Protein AF-A0A7S3NWJ8-F1 (afdb_monomer_lite)

Radius of gyration: 19.34 Å; chains: 1; bounding box: 39×44×48 Å

Secondary structure (DSSP, 8-state):
--S-----GGG-SS---TTT-PPP--------EE-HHHHHHHHHHHHHHHHHHTT--HHHHHHHHHHHHT----EE-EES-SSSPBP-STT-TT-EE-HHHHGGGGGT-

Sequence (109 aa):
DGCGKLLDAMLLKNPRCKVCGTTPAPKEATNLYLDLKKLQGKLDEWVDESSEKGKWSKNSISTTKGWIKKGLEGRCITRDLKWGTPVPLEGYTDKVFYVWFDAPIGYLS

Structure (mmCIF, N/CA/C/O backbone):
data_AF-A0A7S3NWJ8-F1
#
_entry.id   AF-A0A7S3NWJ8-F1
#
loop_
_atom_site.group_PDB
_atom_site.id
_atom_site.type_symbol
_atom_site.label_atom_id
_atom_site.label_alt_id
_atom_site.label_comp_id
_atom_site.label_asym_id
_atom_site.label_entity_id
_atom_site.label_seq_id
_atom_site.pdbx_PDB_ins_code
_atom_site.Cartn_x
_atom_site.Cartn_y
_atom_site.Cartn_z
_atom_site.occupancy
_atom_site.B_iso_or_equiv
_atom_site.auth_seq_id
_atom_site.auth_comp_id
_atom_site.auth_asym_id
_atom_site.auth_atom_id
_atom_site.pdbx_PDB_model_num
ATOM 1 N N . ASP A 1 1 ? 9.624 24.859 -10.685 1.00 54.78 1 ASP A N 1
ATOM 2 C CA . ASP A 1 1 ? 8.163 24.712 -10.805 1.00 54.78 1 ASP A CA 1
ATOM 3 C C . ASP A 1 1 ? 7.599 25.798 -11.693 1.00 54.78 1 ASP A C 1
ATOM 5 O O . ASP A 1 1 ? 7.798 26.961 -11.385 1.00 54.78 1 ASP A O 1
ATOM 9 N N . GLY A 1 2 ? 6.986 25.436 -12.824 1.00 79.75 2 GLY A N 1
ATOM 10 C CA . GLY A 1 2 ? 6.519 26.419 -13.816 1.00 79.75 2 GLY A CA 1
ATOM 11 C C . GLY A 1 2 ? 5.045 26.814 -13.684 1.00 79.75 2 GLY A C 1
ATOM 12 O O . GLY A 1 2 ? 4.696 27.955 -13.949 1.00 79.75 2 GLY A O 1
ATOM 13 N N . CYS A 1 3 ? 4.171 25.882 -13.284 1.00 88.38 3 CYS A N 1
ATOM 14 C CA . CYS A 1 3 ? 2.721 26.128 -13.214 1.00 88.38 3 CYS A CA 1
ATOM 15 C C . CYS A 1 3 ? 1.998 25.412 -12.059 1.00 88.38 3 CYS A C 1
ATOM 17 O O . CYS A 1 3 ? 0.780 25.511 -11.961 1.00 88.38 3 CYS A O 1
ATOM 19 N N . GLY A 1 4 ? 2.712 24.652 -11.217 1.00 87.44 4 GLY A N 1
ATOM 20 C CA . GLY A 1 4 ? 2.125 23.922 -10.081 1.00 87.44 4 GLY A CA 1
ATOM 21 C C . GLY A 1 4 ? 1.142 22.800 -10.449 1.00 87.44 4 GLY A C 1
ATOM 22 O O . GLY A 1 4 ? 0.521 22.217 -9.565 1.00 87.44 4 GLY A O 1
ATOM 23 N N . LYS A 1 5 ? 0.979 22.482 -11.740 1.00 87.19 5 LYS A N 1
ATOM 24 C CA . LYS A 1 5 ? 0.068 21.430 -12.198 1.00 87.19 5 LYS A CA 1
ATOM 25 C C . LYS A 1 5 ? 0.613 20.047 -11.833 1.00 87.19 5 LYS A C 1
ATOM 27 O O . LYS A 1 5 ? 1.764 19.736 -12.128 1.00 87.19 5 LYS A O 1
ATOM 32 N N . LEU A 1 6 ? -0.251 19.197 -11.280 1.00 86.75 6 LEU A N 1
ATOM 33 C CA . LEU A 1 6 ? 0.016 17.766 -11.150 1.00 86.75 6 LEU A CA 1
ATOM 34 C C . LEU A 1 6 ? 0.049 17.139 -12.550 1.00 86.75 6 LEU A C 1
ATOM 36 O O . LEU A 1 6 ? -0.936 17.196 -13.289 1.00 86.75 6 LEU A O 1
ATOM 40 N N . LEU A 1 7 ? 1.199 16.586 -12.927 1.00 87.38 7 LEU A N 1
ATOM 41 C CA . LEU A 1 7 ? 1.416 15.958 -14.225 1.00 87.38 7 LEU A CA 1
ATOM 42 C C . LEU A 1 7 ? 1.629 14.461 -14.046 1.00 87.38 7 LEU A C 1
ATOM 44 O O . LEU A 1 7 ? 2.397 14.032 -13.188 1.00 87.38 7 LEU A O 1
ATOM 48 N N . ASP A 1 8 ? 0.979 13.685 -14.905 1.00 87.69 8 ASP A N 1
ATOM 49 C CA . ASP A 1 8 ? 1.335 12.289 -15.115 1.00 87.69 8 ASP A CA 1
ATOM 50 C C . ASP A 1 8 ? 2.641 12.229 -15.925 1.00 87.69 8 ASP A C 1
ATOM 52 O O . ASP A 1 8 ? 2.807 12.956 -16.911 1.00 87.69 8 ASP A O 1
ATOM 56 N N . ALA A 1 9 ? 3.570 11.365 -15.514 1.00 89.56 9 ALA A N 1
ATOM 57 C CA . ALA A 1 9 ? 4.843 11.165 -16.198 1.00 89.56 9 ALA A CA 1
ATOM 58 C C . ALA A 1 9 ? 4.660 10.751 -17.670 1.00 89.56 9 ALA A C 1
ATOM 60 O O . ALA A 1 9 ? 5.477 11.120 -18.514 1.00 89.56 9 ALA A O 1
ATOM 61 N N . MET A 1 10 ? 3.570 10.051 -17.993 1.00 90.69 10 MET A N 1
ATOM 62 C CA . MET A 1 10 ? 3.240 9.620 -19.355 1.00 90.69 10 MET A CA 1
ATOM 63 C C . MET A 1 10 ? 2.837 10.785 -20.271 1.00 90.69 10 MET A C 1
ATOM 65 O O . MET A 1 10 ? 2.884 10.651 -21.490 1.00 90.69 10 MET A O 1
ATOM 69 N N . LEU A 1 11 ? 2.464 11.940 -19.706 1.00 89.50 11 LEU A N 1
ATOM 70 C CA . LEU A 1 11 ? 2.083 13.143 -20.458 1.00 89.50 11 LEU A CA 1
ATOM 71 C C . LEU A 1 11 ? 3.262 14.094 -20.709 1.00 89.50 11 LEU A C 1
ATOM 73 O O . LEU A 1 11 ? 3.088 15.159 -21.310 1.00 89.50 11 LEU A O 1
ATOM 77 N N . LEU A 1 12 ? 4.462 13.746 -20.236 1.00 91.38 12 LEU A N 1
ATOM 78 C CA . LEU A 1 12 ? 5.652 14.562 -20.441 1.00 91.38 12 LEU A CA 1
ATOM 79 C C . LEU A 1 12 ? 6.049 14.577 -21.919 1.00 91.38 12 LEU A C 1
ATOM 81 O O . LEU A 1 12 ? 6.244 13.540 -22.549 1.00 91.38 12 LEU A O 1
ATOM 85 N N . LYS A 1 13 ? 6.242 15.780 -22.463 1.00 91.31 13 LYS A N 1
ATOM 86 C CA . LYS A 1 13 ? 6.860 15.961 -23.780 1.00 91.31 13 LYS A CA 1
ATOM 87 C C . LYS A 1 13 ? 8.375 15.816 -23.640 1.00 91.31 13 LYS A C 1
ATOM 89 O O . LYS A 1 13 ? 8.958 16.442 -22.759 1.00 91.31 13 LYS A O 1
ATOM 94 N N . ASN A 1 14 ? 8.999 15.036 -24.524 1.00 92.06 14 ASN A N 1
ATOM 95 C CA . ASN A 1 14 ? 10.441 14.749 -24.523 1.00 92.06 14 ASN A CA 1
ATOM 96 C C . ASN A 1 14 ? 10.958 14.252 -23.157 1.00 92.06 14 ASN A C 1
ATOM 98 O O . ASN A 1 14 ? 11.835 14.888 -22.563 1.00 92.06 14 ASN A O 1
ATOM 102 N N . PRO A 1 15 ? 10.412 13.141 -22.622 1.00 94.75 15 PRO A N 1
ATOM 103 C CA . PRO A 1 15 ? 10.827 12.646 -21.321 1.00 94.75 15 PRO A CA 1
ATOM 104 C C . PRO A 1 15 ? 12.304 12.242 -21.355 1.00 94.75 15 PRO A C 1
ATOM 106 O O . PRO A 1 15 ? 12.813 11.720 -22.350 1.00 94.75 15 PRO A O 1
ATOM 109 N N . ARG A 1 16 ? 12.999 12.472 -20.241 1.00 95.44 16 ARG A N 1
ATOM 110 C CA . ARG A 1 16 ? 14.410 12.126 -20.081 1.00 95.44 16 ARG A CA 1
ATOM 111 C C . ARG A 1 16 ? 14.631 11.440 -18.744 1.00 95.44 16 ARG A C 1
ATOM 113 O O . ARG A 1 16 ? 14.232 11.955 -17.701 1.00 95.44 16 ARG A O 1
ATOM 120 N N . CYS A 1 17 ? 15.307 10.297 -18.767 1.00 95.19 17 CYS A N 1
ATOM 121 C CA . CYS A 1 17 ? 15.762 9.628 -17.560 1.00 95.19 17 CYS A CA 1
ATOM 122 C C . CYS A 1 17 ? 16.811 10.499 -16.860 1.00 9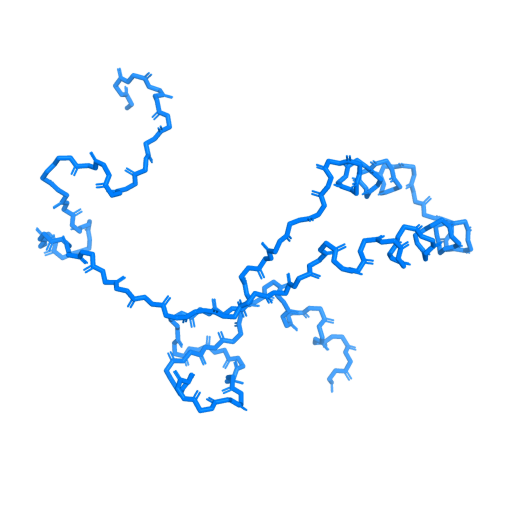5.19 17 CYS A C 1
ATOM 124 O O . CYS A 1 17 ? 17.859 10.800 -17.430 1.00 95.19 17 CYS A O 1
ATOM 126 N N . LYS A 1 18 ? 16.556 10.880 -15.605 1.00 95.62 18 LYS A N 1
ATOM 127 C CA . LYS A 1 18 ? 17.493 11.698 -14.819 1.00 95.62 18 LYS A CA 1
ATOM 128 C C . LYS A 1 18 ? 18.812 10.971 -14.514 1.00 95.62 18 LYS A C 1
ATOM 130 O O . LYS A 1 18 ? 19.816 11.633 -14.289 1.00 95.62 18 LYS A O 1
ATOM 135 N N . VAL A 1 19 ? 18.812 9.636 -14.515 1.00 96.44 19 VAL A N 1
ATOM 136 C CA . VAL A 1 19 ? 19.986 8.815 -14.174 1.00 96.44 19 VAL A CA 1
ATOM 137 C C . VAL A 1 19 ? 20.935 8.661 -15.363 1.00 96.44 19 VAL A C 1
ATOM 139 O O . VAL A 1 19 ? 22.123 8.922 -15.226 1.00 96.44 19 VAL A O 1
ATOM 142 N N . CYS A 1 20 ? 20.427 8.254 -16.530 1.00 95.56 20 CYS A N 1
ATOM 143 C CA . CYS A 1 20 ? 21.263 7.932 -17.696 1.00 95.56 20 CYS A CA 1
ATOM 144 C C . CYS A 1 20 ? 21.045 8.846 -18.912 1.00 95.56 20 CYS A C 1
ATOM 146 O O . CYS A 1 20 ? 21.674 8.649 -19.945 1.00 95.56 20 CYS A O 1
ATOM 148 N N . GLY A 1 21 ? 20.150 9.834 -18.832 1.00 94.38 21 GLY A N 1
ATOM 149 C CA . GLY A 1 21 ? 19.931 10.826 -19.891 1.00 94.38 21 GLY A CA 1
ATOM 150 C C . GLY A 1 21 ? 19.194 10.323 -21.139 1.00 94.38 21 GLY A C 1
ATOM 151 O O . GLY A 1 21 ? 18.898 11.130 -22.022 1.00 94.38 21 GLY A O 1
ATOM 152 N N . THR A 1 22 ? 18.872 9.030 -21.217 1.00 96.50 22 THR A N 1
ATOM 153 C CA . THR A 1 22 ? 18.127 8.425 -22.332 1.00 96.50 22 THR A CA 1
ATOM 154 C C . THR A 1 22 ? 16.632 8.750 -22.267 1.00 96.50 22 THR A C 1
ATOM 156 O O . THR A 1 22 ? 16.107 9.134 -21.216 1.00 96.50 22 THR A O 1
ATOM 159 N N . THR A 1 23 ? 15.934 8.607 -23.394 1.00 95.88 23 THR A N 1
ATOM 160 C CA . THR A 1 23 ? 14.474 8.750 -23.461 1.00 95.88 23 THR A CA 1
ATOM 161 C C . THR A 1 23 ? 13.812 7.464 -22.955 1.00 95.88 23 THR A C 1
ATOM 163 O O . THR A 1 23 ? 14.027 6.408 -23.552 1.00 95.88 23 THR A O 1
ATOM 166 N N . PRO A 1 24 ? 13.030 7.507 -21.859 1.00 95.19 24 PRO A N 1
ATOM 167 C CA . PRO A 1 24 ? 12.306 6.337 -21.387 1.00 95.19 24 PRO A CA 1
ATOM 168 C C . PRO A 1 24 ? 11.169 5.985 -22.353 1.00 95.19 24 PRO A C 1
ATOM 170 O O . PRO A 1 24 ? 10.584 6.864 -22.986 1.00 95.19 24 PRO A O 1
ATOM 173 N N . ALA A 1 25 ? 10.839 4.696 -22.423 1.00 91.31 25 ALA A N 1
ATOM 174 C CA . ALA A 1 25 ? 9.714 4.181 -23.194 1.00 91.31 25 ALA A CA 1
ATOM 175 C C . ALA A 1 25 ? 8.685 3.525 -22.257 1.00 91.31 25 ALA A C 1
ATOM 177 O O . ALA A 1 25 ? 9.089 2.867 -21.290 1.00 91.31 25 ALA A O 1
ATOM 178 N N . PRO A 1 26 ? 7.378 3.685 -22.526 1.00 91.38 26 PRO A N 1
ATOM 179 C CA . PRO A 1 26 ? 6.334 3.024 -21.757 1.00 91.38 26 PRO A CA 1
ATOM 180 C C . PRO A 1 26 ? 6.448 1.503 -21.907 1.00 91.38 26 PRO A C 1
ATOM 182 O O . PRO A 1 26 ? 6.722 0.992 -22.993 1.00 91.38 26 PRO A O 1
ATOM 185 N N . LYS A 1 27 ? 6.244 0.782 -20.805 1.00 90.50 27 LYS A N 1
ATOM 186 C CA . LYS A 1 27 ? 6.204 -0.682 -20.775 1.00 90.50 27 LYS A CA 1
ATOM 187 C C . LYS A 1 27 ? 4.996 -1.134 -19.979 1.00 90.50 27 LYS A C 1
ATOM 189 O O . LYS A 1 27 ? 4.712 -0.578 -18.920 1.00 90.50 27 LYS A O 1
ATOM 194 N N . GLU A 1 28 ? 4.316 -2.151 -20.485 1.00 91.25 28 GLU A N 1
ATOM 195 C CA . GLU A 1 28 ? 3.263 -2.819 -19.735 1.00 91.25 28 GLU A CA 1
ATOM 196 C C . GLU A 1 28 ? 3.879 -3.680 -18.631 1.00 91.25 28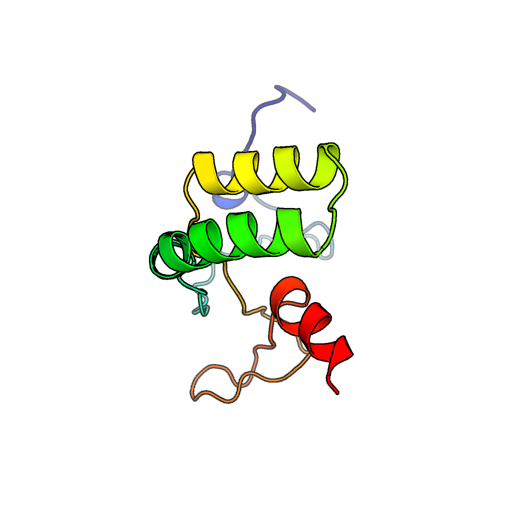 GLU A C 1
ATOM 198 O O . GLU A 1 28 ? 4.926 -4.305 -18.813 1.00 91.25 28 GLU A O 1
ATOM 203 N N . ALA A 1 29 ? 3.237 -3.686 -17.466 1.00 91.06 29 ALA A N 1
ATOM 204 C CA . ALA A 1 29 ? 3.675 -4.456 -16.314 1.00 91.06 29 ALA A CA 1
ATOM 205 C C . ALA A 1 29 ? 2.459 -5.018 -15.578 1.00 91.06 29 ALA A C 1
ATOM 207 O O . ALA A 1 29 ? 1.627 -4.273 -15.056 1.00 91.06 29 ALA A O 1
ATOM 208 N N . THR A 1 30 ? 2.384 -6.342 -15.490 1.00 94.19 30 THR A N 1
ATOM 209 C CA . THR A 1 30 ? 1.337 -7.031 -14.733 1.00 94.19 30 THR A CA 1
ATOM 210 C C . THR A 1 30 ? 1.616 -6.914 -13.237 1.00 94.19 30 THR A C 1
ATOM 212 O O . THR A 1 30 ? 2.740 -7.127 -12.787 1.00 94.19 30 THR A O 1
ATOM 215 N N . ASN A 1 31 ? 0.609 -6.565 -12.440 1.00 96.81 31 ASN A N 1
ATOM 216 C CA . ASN A 1 31 ? 0.748 -6.383 -10.997 1.00 96.81 31 ASN A CA 1
ATOM 217 C C . ASN A 1 31 ? -0.439 -6.997 -10.253 1.00 96.81 31 ASN A C 1
ATOM 219 O O . ASN A 1 31 ? -1.547 -7.027 -10.782 1.00 96.81 31 ASN A O 1
ATOM 223 N N . LEU A 1 32 ? -0.211 -7.482 -9.030 1.00 97.81 32 LEU A N 1
ATOM 224 C CA . LEU A 1 32 ? -1.296 -7.948 -8.163 1.00 97.81 32 LEU A CA 1
ATOM 225 C C . LEU A 1 32 ? -1.856 -6.784 -7.354 1.00 97.81 32 LEU A C 1
ATOM 227 O O . LEU A 1 32 ? -1.115 -5.911 -6.896 1.00 97.81 32 LEU A O 1
ATOM 231 N N . TYR A 1 33 ? -3.165 -6.821 -7.127 1.00 97.81 33 TYR A N 1
ATOM 232 C CA . TYR A 1 33 ? -3.875 -5.847 -6.312 1.00 97.81 33 TYR A CA 1
ATOM 233 C C . TYR A 1 33 ? -4.640 -6.557 -5.201 1.00 97.81 33 TYR A C 1
ATOM 235 O O . TYR A 1 33 ? -5.347 -7.533 -5.447 1.00 97.81 33 TYR A O 1
ATOM 243 N N . LEU A 1 34 ? -4.529 -6.033 -3.982 1.00 97.88 34 LEU A N 1
ATOM 244 C CA . LEU A 1 34 ? -5.391 -6.418 -2.875 1.00 97.88 34 LEU A CA 1
ATOM 245 C C . LEU A 1 34 ? -6.707 -5.647 -2.991 1.00 97.88 34 LEU A C 1
ATOM 247 O O . LEU A 1 34 ? -6.719 -4.416 -2.903 1.00 97.88 34 LEU A O 1
ATOM 251 N N . ASP A 1 35 ? -7.805 -6.371 -3.197 1.00 97.19 35 ASP A N 1
ATOM 252 C CA . ASP A 1 35 ? -9.151 -5.810 -3.332 1.00 97.19 35 ASP A CA 1
ATOM 253 C C . ASP A 1 35 ? -9.726 -5.421 -1.960 1.00 97.19 35 ASP A C 1
ATOM 255 O O . ASP A 1 35 ? -10.528 -6.135 -1.354 1.00 97.19 35 ASP A O 1
ATOM 259 N N . LEU A 1 36 ? -9.289 -4.266 -1.450 1.00 97.25 36 LEU A N 1
ATOM 260 C CA . LEU A 1 36 ? -9.736 -3.745 -0.157 1.00 97.25 36 LEU A CA 1
ATOM 261 C C . LEU A 1 36 ? -11.228 -3.403 -0.139 1.00 97.25 36 LEU A C 1
ATOM 263 O O . LEU A 1 36 ? -11.840 -3.419 0.928 1.00 97.25 36 LEU A O 1
ATOM 267 N N . LYS A 1 37 ? -11.837 -3.143 -1.301 1.00 96.12 37 LYS A N 1
ATOM 268 C CA . LYS A 1 37 ? -13.266 -2.838 -1.396 1.00 96.12 37 LYS A CA 1
ATOM 269 C C . LYS A 1 37 ? -14.107 -4.011 -0.894 1.00 96.12 37 LYS A C 1
ATOM 271 O O . LYS A 1 37 ? -15.061 -3.805 -0.149 1.00 96.12 37 LYS A O 1
ATOM 276 N N . LYS A 1 38 ? -13.721 -5.245 -1.240 1.00 97.25 38 LYS A N 1
ATOM 277 C CA . LYS A 1 38 ? -14.382 -6.469 -0.749 1.00 97.25 38 LYS A CA 1
ATOM 278 C C . LYS A 1 38 ? -14.196 -6.702 0.750 1.00 97.25 38 LYS A C 1
ATOM 280 O O . LYS A 1 38 ? -15.014 -7.385 1.360 1.00 97.25 38 LYS A O 1
ATOM 285 N N . LEU A 1 39 ? -13.134 -6.156 1.338 1.00 96.75 39 LEU A N 1
ATOM 286 C CA . LEU A 1 39 ? -12.828 -6.304 2.763 1.00 96.75 39 LEU A CA 1
ATOM 287 C C . LEU A 1 39 ? -13.440 -5.197 3.626 1.00 96.75 39 LEU A C 1
ATOM 289 O O . LEU A 1 39 ? -13.552 -5.378 4.834 1.00 96.75 39 LEU A O 1
ATOM 293 N N . GLN A 1 40 ? -13.853 -4.078 3.025 1.00 96.88 40 GLN A N 1
ATOM 294 C CA . GLN A 1 40 ? -14.235 -2.869 3.751 1.00 96.88 40 GLN A CA 1
ATOM 295 C C . GLN A 1 40 ? -15.329 -3.100 4.799 1.00 96.88 40 GLN A C 1
ATOM 297 O O . GLN A 1 40 ? -15.180 -2.610 5.909 1.00 96.88 40 GLN A O 1
ATOM 302 N N . GLY A 1 41 ? -16.393 -3.848 4.479 1.00 96.12 41 GLY A N 1
ATOM 303 C CA . GLY A 1 41 ? -17.487 -4.093 5.432 1.00 96.12 41 GLY A CA 1
ATOM 304 C C . GLY A 1 41 ? -17.006 -4.812 6.694 1.00 96.12 41 GLY A C 1
ATOM 305 O O . GLY A 1 41 ? -17.195 -4.322 7.800 1.00 96.12 41 GLY A O 1
ATOM 306 N N . LYS A 1 42 ? -16.270 -5.916 6.513 1.00 97.56 42 LYS A N 1
ATOM 307 C CA . LYS A 1 42 ? -15.678 -6.677 7.625 1.00 97.56 42 LYS A CA 1
ATOM 308 C C . LYS A 1 42 ? -14.655 -5.858 8.411 1.00 97.56 42 LYS A C 1
ATOM 310 O O . LYS A 1 42 ? -14.554 -5.999 9.624 1.00 97.56 42 LYS A O 1
ATOM 315 N N . LEU A 1 43 ? -13.874 -5.027 7.720 1.00 97.50 43 LEU A N 1
ATOM 316 C CA . LEU A 1 43 ? -12.903 -4.151 8.367 1.00 97.50 43 LEU A CA 1
ATOM 317 C C . LEU A 1 43 ? -13.601 -3.100 9.234 1.00 97.50 43 LEU A C 1
ATOM 319 O O . LEU A 1 43 ? -13.120 -2.822 10.324 1.00 97.50 43 LEU A O 1
ATOM 323 N N . ASP A 1 44 ? -14.706 -2.524 8.764 1.00 96.81 44 ASP A N 1
ATOM 324 C CA . ASP A 1 44 ? -15.430 -1.485 9.495 1.00 96.81 44 ASP A CA 1
ATOM 325 C C . ASP A 1 44 ? -16.007 -2.022 10.811 1.00 96.81 44 ASP A C 1
ATOM 327 O O . ASP A 1 44 ? -15.756 -1.438 11.866 1.00 96.81 44 ASP A O 1
ATOM 331 N N . GLU A 1 45 ? -16.655 -3.191 10.751 1.00 97.69 45 GLU A N 1
ATOM 332 C CA . GLU A 1 45 ? -17.158 -3.922 11.923 1.00 97.69 45 GLU A CA 1
ATOM 333 C C . GLU A 1 45 ? -16.030 -4.241 12.915 1.00 97.69 45 GLU A C 1
ATOM 335 O O . GLU A 1 45 ? -16.135 -3.964 14.111 1.00 97.69 45 GLU A O 1
ATOM 340 N N . TRP A 1 46 ? -14.908 -4.771 12.416 1.00 98.12 46 TRP A N 1
ATOM 341 C CA . TRP A 1 46 ? -13.759 -5.107 13.255 1.00 98.12 46 TRP A CA 1
ATOM 342 C C . TRP A 1 46 ? -13.115 -3.873 13.901 1.00 98.12 46 TRP A C 1
ATOM 344 O O . TRP A 1 46 ? -12.680 -3.947 15.052 1.00 98.12 46 TRP A O 1
ATOM 354 N N . VAL A 1 47 ? -13.037 -2.743 13.188 1.00 97.75 47 VAL A N 1
ATOM 355 C CA . VAL A 1 47 ? -12.485 -1.490 13.724 1.00 97.75 47 VAL A CA 1
ATOM 356 C C . VAL A 1 47 ? -13.358 -0.957 14.857 1.00 97.75 47 VAL A C 1
ATOM 358 O O . VAL A 1 47 ? -12.802 -0.506 15.860 1.00 97.75 47 VAL A O 1
ATOM 361 N N . ASP A 1 48 ? -14.687 -1.018 14.739 1.00 96.62 48 ASP A N 1
ATOM 362 C CA . ASP A 1 48 ? -15.587 -0.580 15.814 1.00 96.62 48 ASP A CA 1
ATOM 363 C C . ASP A 1 48 ? -15.352 -1.386 17.090 1.00 96.62 48 ASP A C 1
ATOM 365 O O . ASP A 1 48 ? -15.017 -0.817 18.129 1.00 96.62 48 ASP A O 1
ATOM 369 N N . GLU A 1 49 ? -15.381 -2.714 16.990 1.00 98.06 49 GLU A N 1
ATOM 370 C CA . GLU A 1 49 ? -15.161 -3.595 18.138 1.00 98.06 49 GLU A CA 1
ATOM 371 C C . GLU A 1 49 ? -13.747 -3.444 18.732 1.00 98.06 49 GLU A C 1
ATOM 373 O O . GLU A 1 49 ? -13.561 -3.347 19.951 1.00 98.06 49 GLU A O 1
ATOM 378 N N . SER A 1 50 ? -12.724 -3.417 17.876 1.00 97.88 50 SER A N 1
ATOM 379 C CA . SER A 1 50 ? -11.322 -3.410 18.307 1.00 97.88 50 SER A CA 1
ATOM 380 C C . SER A 1 50 ? -10.895 -2.073 18.892 1.00 97.88 50 SER A C 1
ATOM 382 O O . SER A 1 50 ? -10.067 -2.043 19.805 1.00 97.88 50 SER A O 1
ATOM 384 N N . SER A 1 51 ? -11.444 -0.966 18.388 1.00 97.56 51 SER A N 1
ATOM 385 C CA . SER A 1 51 ? -11.099 0.366 18.882 1.00 97.56 51 SER A CA 1
ATOM 386 C C . SER A 1 51 ? -11.596 0.600 20.309 1.00 97.56 51 SER A C 1
ATOM 388 O O . SER A 1 51 ? -10.863 1.174 21.120 1.00 97.56 51 SER A O 1
ATOM 390 N N . GLU A 1 52 ? -12.785 0.088 20.644 1.00 97.00 52 GLU A N 1
ATOM 391 C CA . GLU A 1 52 ? -13.339 0.128 21.998 1.00 97.00 52 GLU A CA 1
ATOM 392 C C . GLU A 1 52 ? -12.575 -0.807 22.940 1.00 97.00 52 GLU A C 1
ATOM 394 O O . GLU A 1 52 ? -12.053 -0.365 23.968 1.00 97.00 52 GLU A O 1
ATOM 399 N N . LYS A 1 53 ? -12.435 -2.090 22.568 1.00 97.81 53 LYS A N 1
ATOM 400 C CA . LYS A 1 53 ? -11.732 -3.093 23.388 1.00 97.81 53 LYS A CA 1
ATOM 401 C C . LYS A 1 53 ? -10.270 -2.726 23.624 1.00 97.81 53 LYS A C 1
ATOM 403 O O . LYS A 1 53 ? -9.763 -2.860 24.736 1.00 97.81 53 LYS A O 1
ATOM 408 N N . GLY A 1 54 ? -9.600 -2.246 22.579 1.00 97.38 54 GLY A N 1
ATOM 409 C CA . GLY A 1 54 ? -8.198 -1.844 22.602 1.00 97.38 54 GLY A CA 1
ATOM 410 C C . GLY A 1 54 ? -7.955 -0.436 23.142 1.00 97.38 54 GLY A C 1
ATOM 411 O O . GLY A 1 54 ? -6.798 -0.027 23.202 1.00 97.38 54 GLY A O 1
ATOM 412 N N . LYS A 1 55 ? -9.007 0.315 23.507 1.00 97.81 55 LYS A N 1
ATOM 413 C CA . LYS A 1 55 ? -8.930 1.703 24.001 1.00 97.81 55 LYS A CA 1
ATOM 414 C C . LYS A 1 55 ? -8.048 2.589 23.118 1.00 97.81 55 LYS A C 1
ATOM 416 O O . LYS A 1 55 ? -7.141 3.271 23.601 1.00 97.81 55 LYS A O 1
ATOM 421 N N . TRP A 1 56 ? -8.289 2.551 21.809 1.00 98.31 56 TRP 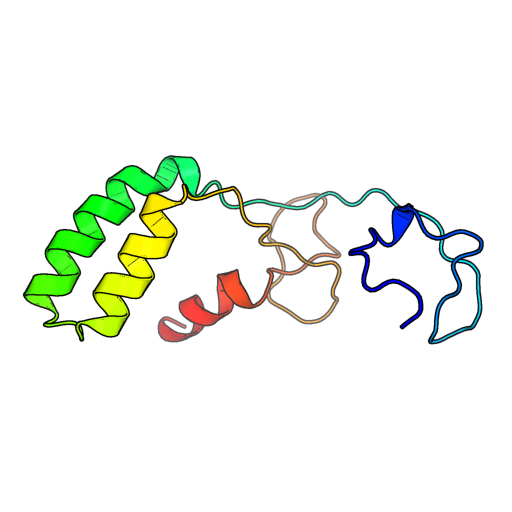A N 1
ATOM 422 C CA . TRP A 1 56 ? -7.491 3.313 20.853 1.00 98.31 56 TRP A CA 1
ATOM 423 C C . TRP A 1 56 ? -7.586 4.816 21.133 1.00 98.31 56 TRP A C 1
ATOM 425 O O . TRP A 1 56 ? -8.598 5.337 21.606 1.00 98.31 56 TRP A O 1
ATOM 435 N N . SER A 1 57 ? -6.527 5.548 20.800 1.00 98.31 57 SER A N 1
ATOM 436 C CA . SER A 1 57 ? -6.531 7.002 20.906 1.00 98.31 57 SER A CA 1
ATOM 437 C C . SER A 1 57 ? -7.511 7.632 19.906 1.00 98.31 57 SER A C 1
ATOM 439 O O . SER A 1 57 ? -7.700 7.151 18.785 1.00 98.31 57 SER A O 1
ATOM 441 N N . LYS A 1 58 ? -8.110 8.769 20.286 1.00 97.50 58 LYS A N 1
ATOM 442 C CA . LYS A 1 58 ? -9.130 9.461 19.471 1.00 97.50 58 LYS A CA 1
ATOM 443 C C . LYS A 1 58 ? -8.650 9.792 18.050 1.00 97.50 58 LYS A C 1
ATOM 445 O O . LYS A 1 58 ? -9.426 9.710 17.101 1.00 97.50 58 LYS A O 1
ATOM 450 N N . ASN A 1 59 ? -7.376 10.153 17.891 1.00 98.12 59 ASN A N 1
ATOM 451 C CA . ASN A 1 59 ? -6.775 10.462 16.591 1.00 98.12 59 ASN A CA 1
ATOM 452 C C . ASN A 1 59 ? -6.659 9.227 15.681 1.00 98.12 59 ASN A C 1
ATOM 454 O O . ASN A 1 59 ? -6.916 9.345 14.483 1.00 98.12 59 ASN A O 1
ATOM 458 N N . SER A 1 60 ? -6.329 8.056 16.232 1.00 97.69 60 SER A N 1
ATOM 459 C CA . SER A 1 60 ? -6.230 6.799 15.479 1.00 97.69 60 SER A CA 1
ATOM 460 C C . SER A 1 60 ? -7.600 6.350 14.984 1.00 97.69 60 SER A C 1
ATOM 462 O O . SER A 1 60 ? -7.742 6.004 13.812 1.00 97.69 60 SER A O 1
ATOM 464 N N . ILE A 1 61 ? -8.626 6.449 15.837 1.00 97.94 61 ILE A N 1
ATOM 465 C CA . ILE A 1 61 ? -10.017 6.150 15.466 1.00 97.94 61 ILE A CA 1
ATOM 466 C C . ILE A 1 61 ? -10.479 7.091 14.348 1.00 97.94 61 ILE A C 1
ATOM 468 O O . ILE A 1 61 ? -10.912 6.635 13.290 1.00 97.94 61 ILE A O 1
ATOM 472 N N . SER A 1 62 ? -10.318 8.404 14.550 1.00 97.81 62 SER A N 1
ATOM 473 C CA . SER A 1 62 ? -10.728 9.426 13.578 1.00 97.81 62 SER A CA 1
ATOM 474 C C . SER A 1 62 ? -10.039 9.245 12.222 1.00 97.81 62 SER A C 1
ATOM 476 O O . SER A 1 62 ? -10.697 9.246 11.181 1.00 97.81 62 SER A O 1
ATOM 478 N N . THR A 1 63 ? -8.724 9.005 12.223 1.00 98.25 63 THR A N 1
ATOM 479 C CA . THR A 1 63 ? -7.956 8.760 10.995 1.00 98.25 63 THR A CA 1
ATOM 480 C C . THR A 1 63 ? -8.449 7.507 10.277 1.00 98.25 63 THR A C 1
ATOM 482 O O . THR A 1 63 ? -8.738 7.563 9.083 1.00 98.25 63 THR A O 1
ATOM 485 N N . THR A 1 64 ? -8.594 6.394 10.998 1.00 97.81 64 THR A N 1
ATOM 486 C CA . THR A 1 64 ? -9.000 5.102 10.422 1.00 97.81 64 THR A CA 1
ATOM 487 C C . THR A 1 64 ? -10.391 5.185 9.798 1.00 97.81 64 THR A C 1
ATOM 489 O O . THR A 1 64 ? -10.561 4.878 8.617 1.00 97.81 64 THR A O 1
ATOM 492 N N . LYS A 1 65 ? -11.377 5.699 10.543 1.00 96.94 65 LYS A N 1
ATOM 493 C CA . LYS A 1 65 ? -12.741 5.904 10.033 1.00 96.94 65 LYS A CA 1
ATOM 494 C C . LYS A 1 65 ? -12.776 6.907 8.880 1.00 96.94 65 LYS A C 1
ATOM 496 O O . LYS A 1 65 ? -13.533 6.724 7.931 1.00 96.94 65 LYS A O 1
ATOM 501 N N . GLY A 1 66 ? -11.918 7.929 8.909 1.00 97.62 66 GLY A N 1
ATOM 502 C CA . GLY A 1 66 ? -11.749 8.874 7.808 1.00 97.62 66 GLY A CA 1
ATOM 503 C C . GLY A 1 66 ? -11.293 8.214 6.502 1.00 97.62 66 GLY A C 1
ATOM 504 O O . GLY A 1 66 ? -11.792 8.576 5.438 1.00 97.62 66 GLY A O 1
ATOM 505 N N . TRP A 1 67 ? -10.389 7.232 6.564 1.00 97.56 67 TRP A N 1
ATOM 506 C CA . TRP A 1 67 ? -9.977 6.447 5.394 1.00 97.56 67 TRP A CA 1
ATOM 507 C C . TRP A 1 67 ? -11.086 5.521 4.895 1.00 97.56 67 TRP A C 1
ATOM 509 O O . TRP A 1 67 ? -11.368 5.518 3.699 1.00 97.56 67 TRP A O 1
ATOM 519 N N . ILE A 1 68 ? -11.753 4.792 5.795 1.00 96.75 68 ILE A N 1
ATOM 520 C CA . ILE A 1 68 ? -12.849 3.875 5.435 1.00 96.75 68 ILE A CA 1
ATOM 521 C C . ILE A 1 68 ? -14.004 4.640 4.774 1.00 96.75 68 ILE A C 1
ATOM 523 O O . ILE A 1 68 ? -14.500 4.230 3.725 1.00 96.75 68 ILE A O 1
ATOM 527 N N . LYS A 1 69 ? -14.380 5.803 5.322 1.00 96.12 69 LYS A N 1
ATOM 528 C CA . LYS A 1 69 ? -15.468 6.646 4.799 1.00 96.12 69 LYS A CA 1
ATOM 529 C C . LYS A 1 69 ? -15.225 7.138 3.370 1.00 96.12 69 LYS A C 1
ATOM 531 O O . LYS A 1 69 ? -16.185 7.345 2.634 1.00 96.12 69 LYS A O 1
ATOM 536 N N . LYS A 1 70 ? -13.965 7.336 2.964 1.00 96.38 70 LYS A N 1
ATOM 537 C CA . LYS A 1 70 ? -13.622 7.725 1.583 1.00 96.38 70 LYS A CA 1
ATOM 538 C C . LYS A 1 70 ? -13.863 6.601 0.569 1.00 96.38 70 LYS A C 1
ATOM 540 O O . LYS A 1 70 ? -13.922 6.887 -0.621 1.00 96.38 70 LYS A O 1
ATOM 545 N N . GLY A 1 71 ? -14.025 5.363 1.033 1.00 96.38 71 GLY A N 1
ATOM 546 C CA . GLY A 1 71 ? -14.076 4.171 0.199 1.00 96.38 71 GLY A CA 1
ATOM 547 C C . GLY A 1 71 ? -12.677 3.608 -0.037 1.00 96.38 71 GLY A C 1
ATOM 548 O O . GLY A 1 71 ? -11.770 4.305 -0.493 1.00 96.38 71 GLY A O 1
ATOM 549 N N . LEU A 1 72 ? -12.496 2.331 0.291 1.00 96.62 72 LEU A N 1
ATOM 550 C CA . LEU A 1 72 ? -11.251 1.618 0.060 1.00 96.62 72 LEU A CA 1
ATOM 551 C C . LEU A 1 72 ? -11.189 1.120 -1.381 1.00 96.62 72 LEU 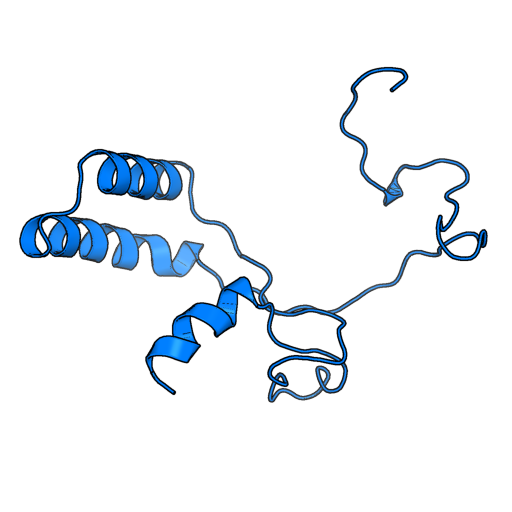A C 1
ATOM 553 O O . LEU A 1 72 ? -12.120 0.509 -1.905 1.00 96.62 72 LEU A O 1
ATOM 557 N N . GLU A 1 73 ? -10.048 1.359 -2.008 1.00 96.38 73 GLU A N 1
ATOM 558 C CA . GLU A 1 73 ? -9.766 0.963 -3.383 1.00 96.38 73 GLU A CA 1
ATOM 559 C C . GLU A 1 73 ? -8.746 -0.173 -3.413 1.00 96.38 73 GLU A C 1
ATOM 561 O O . GLU A 1 73 ? -8.007 -0.394 -2.450 1.00 96.38 73 GLU A O 1
ATOM 566 N N . GLY A 1 74 ? -8.647 -0.852 -4.557 1.00 96.94 74 GLY A N 1
ATOM 567 C CA . GLY A 1 74 ? -7.585 -1.820 -4.794 1.00 96.94 74 GLY A CA 1
ATOM 568 C C . GLY A 1 74 ? -6.200 -1.188 -4.626 1.00 96.94 74 GLY A C 1
ATOM 569 O O . GLY A 1 74 ? -5.918 -0.116 -5.168 1.00 96.94 74 GLY A O 1
ATOM 570 N N . ARG A 1 75 ? -5.311 -1.851 -3.883 1.00 97.56 75 ARG A N 1
ATOM 571 C CA . ARG A 1 75 ? -3.924 -1.397 -3.691 1.00 97.56 75 ARG A CA 1
ATOM 572 C C . ARG A 1 75 ? -2.956 -2.394 -4.306 1.00 97.56 75 ARG A C 1
ATOM 574 O O . ARG A 1 75 ? -3.061 -3.588 -4.054 1.00 97.56 75 ARG A O 1
ATOM 581 N N . CYS A 1 76 ? -2.022 -1.898 -5.114 1.00 97.56 76 CYS A N 1
ATOM 582 C CA . CYS A 1 76 ? -1.003 -2.724 -5.755 1.00 97.56 76 CYS A CA 1
ATOM 583 C C . CYS A 1 76 ? -0.021 -3.278 -4.712 1.00 97.56 76 CYS A C 1
ATOM 585 O O . CYS A 1 76 ? 0.636 -2.496 -4.016 1.00 97.56 76 CYS A O 1
ATOM 587 N N . ILE A 1 77 ? 0.111 -4.605 -4.653 1.00 98.25 77 ILE A N 1
ATOM 588 C CA . ILE A 1 77 ? 0.942 -5.326 -3.676 1.00 98.25 77 ILE A CA 1
ATOM 589 C C . ILE A 1 77 ? 2.215 -5.930 -4.279 1.00 98.25 77 ILE A C 1
ATOM 591 O O . ILE A 1 77 ? 2.941 -6.613 -3.569 1.00 98.25 77 ILE A O 1
ATOM 595 N N . THR A 1 78 ? 2.526 -5.676 -5.552 1.00 98.19 78 THR A N 1
ATOM 596 C CA . THR A 1 78 ? 3.759 -6.152 -6.209 1.00 98.19 78 THR A CA 1
ATOM 597 C C . THR A 1 78 ? 4.641 -5.005 -6.678 1.00 98.19 78 THR A C 1
ATOM 599 O O . THR A 1 78 ? 4.158 -3.898 -6.930 1.00 98.19 78 THR A O 1
ATOM 602 N N . ARG A 1 79 ? 5.948 -5.247 -6.797 1.00 97.44 79 ARG A N 1
ATOM 603 C CA . ARG A 1 79 ? 6.924 -4.299 -7.346 1.00 97.44 79 ARG A CA 1
ATOM 604 C C . ARG A 1 79 ? 7.936 -4.996 -8.248 1.00 97.44 79 ARG A C 1
ATOM 606 O O . ARG A 1 79 ? 8.352 -6.119 -7.978 1.00 97.44 79 ARG A O 1
ATOM 613 N N . ASP A 1 80 ? 8.366 -4.272 -9.276 1.00 95.81 80 ASP A N 1
ATOM 614 C CA . ASP A 1 80 ? 9.473 -4.631 -10.165 1.00 95.81 80 ASP A CA 1
ATOM 615 C C . ASP A 1 80 ? 10.823 -4.343 -9.484 1.00 95.81 80 ASP A C 1
ATOM 617 O O . ASP A 1 80 ? 11.522 -3.386 -9.815 1.00 95.81 80 ASP A O 1
ATOM 621 N N . LEU A 1 81 ? 11.160 -5.140 -8.468 1.00 95.38 81 LEU A N 1
ATOM 622 C CA . LEU A 1 81 ? 12.410 -5.051 -7.709 1.00 95.38 81 LEU A CA 1
ATOM 623 C C . LEU A 1 81 ? 13.036 -6.439 -7.564 1.00 95.38 81 LEU A C 1
ATOM 625 O O . LEU A 1 81 ? 12.344 -7.450 -7.603 1.00 95.38 81 LEU A O 1
ATOM 629 N N . LYS A 1 82 ? 14.357 -6.477 -7.359 1.00 93.25 82 LYS A N 1
ATOM 630 C CA . LYS A 1 82 ? 15.101 -7.724 -7.116 1.00 93.25 82 LYS A CA 1
ATOM 631 C C . LYS A 1 82 ? 15.210 -8.097 -5.636 1.00 93.25 82 LYS A C 1
ATOM 633 O O . LYS A 1 82 ? 15.410 -9.263 -5.329 1.00 93.25 82 LYS A O 1
ATOM 638 N N . TRP A 1 83 ? 15.099 -7.121 -4.733 1.00 96.44 83 TRP A N 1
ATOM 639 C CA . TRP A 1 83 ? 15.218 -7.331 -3.290 1.00 96.44 83 TRP A CA 1
ATOM 640 C C . TRP A 1 83 ? 13.858 -7.194 -2.604 1.00 96.44 83 TRP A C 1
ATOM 642 O O . TRP A 1 83 ? 13.274 -6.110 -2.604 1.00 96.44 83 TRP A O 1
ATOM 652 N N . GLY A 1 84 ? 13.372 -8.293 -2.030 1.00 96.06 84 GLY A N 1
ATOM 653 C CA . GLY A 1 84 ? 12.096 -8.379 -1.323 1.00 96.06 84 GLY A CA 1
ATOM 654 C C . GLY A 1 84 ? 11.573 -9.816 -1.281 1.00 96.06 84 GLY A C 1
ATOM 655 O O . GLY A 1 84 ? 12.197 -10.725 -1.829 1.00 96.06 84 GLY A O 1
ATOM 656 N N . THR A 1 85 ? 10.421 -10.018 -0.644 1.00 97.50 85 THR A N 1
ATOM 657 C CA . THR A 1 85 ? 9.768 -11.331 -0.573 1.00 97.50 85 THR A CA 1
ATOM 658 C C . THR A 1 85 ? 9.268 -11.746 -1.966 1.00 97.50 85 THR A C 1
ATOM 660 O O . THR A 1 85 ? 8.490 -10.993 -2.563 1.00 97.50 85 THR A O 1
ATOM 663 N N . PRO A 1 86 ? 9.686 -12.902 -2.516 1.00 97.38 86 PRO A N 1
ATOM 664 C CA . PRO A 1 86 ? 9.290 -13.323 -3.858 1.00 97.38 86 PRO A CA 1
ATOM 665 C C . PRO A 1 86 ? 7.796 -13.649 -3.920 1.00 97.38 86 PRO A C 1
ATOM 667 O O . PRO A 1 86 ? 7.224 -14.199 -2.978 1.00 97.38 86 PRO A O 1
ATOM 670 N N . VAL A 1 87 ? 7.164 -13.333 -5.050 1.00 97.50 87 VAL A N 1
ATOM 671 C CA . VAL A 1 87 ? 5.754 -13.665 -5.293 1.00 97.50 87 VAL A CA 1
ATOM 672 C C . VAL A 1 87 ? 5.667 -15.109 -5.805 1.00 97.50 87 VAL A C 1
ATOM 674 O O . VAL A 1 87 ? 6.188 -15.391 -6.884 1.00 97.50 87 VAL A O 1
ATOM 677 N N . PRO A 1 88 ? 5.000 -16.037 -5.093 1.00 96.06 88 PRO A N 1
ATOM 678 C CA . PRO A 1 88 ? 4.968 -17.453 -5.460 1.00 96.06 88 PRO A CA 1
ATOM 679 C C . PRO A 1 88 ? 3.887 -17.743 -6.518 1.00 96.06 88 PRO A C 1
ATOM 681 O O . PRO A 1 88 ? 3.017 -18.584 -6.311 1.00 96.06 88 PRO A O 1
ATOM 684 N N . LEU A 1 89 ? 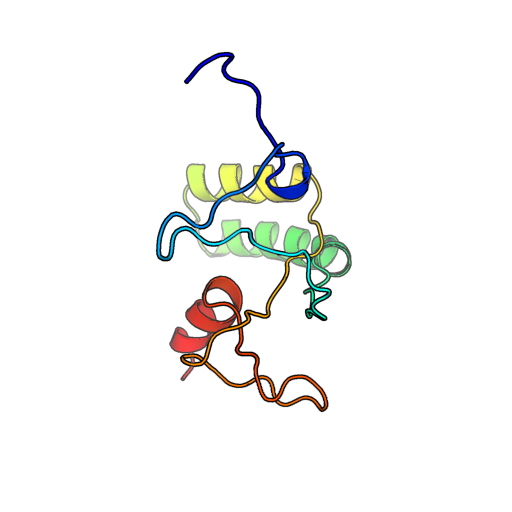3.905 -17.013 -7.636 1.00 95.81 89 LEU A N 1
ATOM 685 C CA . LEU A 1 89 ? 2.976 -17.188 -8.755 1.00 95.81 89 LEU A CA 1
ATOM 686 C C . LEU A 1 89 ? 3.726 -17.211 -10.087 1.00 95.81 89 LEU A C 1
ATOM 688 O O . LEU A 1 89 ? 4.677 -16.456 -10.304 1.00 95.81 89 LEU A O 1
ATOM 692 N N . GLU A 1 90 ? 3.257 -18.056 -11.002 1.00 94.06 90 GLU A N 1
ATOM 693 C CA . GLU A 1 90 ? 3.755 -18.089 -12.375 1.00 94.06 90 GLU A CA 1
ATOM 694 C C . GLU A 1 90 ? 3.576 -16.717 -13.048 1.00 94.06 90 GLU A C 1
ATOM 696 O O . GLU A 1 90 ? 2.562 -16.042 -12.865 1.00 94.06 90 GLU A O 1
ATOM 701 N N . GLY A 1 91 ? 4.595 -16.270 -13.788 1.00 91.81 91 GLY A N 1
ATOM 702 C CA . GLY A 1 91 ? 4.624 -14.940 -14.408 1.00 91.81 91 GLY A CA 1
ATOM 703 C C . GLY A 1 91 ? 5.081 -13.794 -13.491 1.00 91.81 91 GLY A C 1
ATOM 704 O O . GLY A 1 91 ? 5.186 -12.661 -13.959 1.00 91.81 91 GLY A O 1
ATOM 705 N N . TYR A 1 92 ? 5.400 -14.063 -12.217 1.00 95.88 92 TYR A N 1
ATOM 706 C CA . TYR A 1 92 ? 5.880 -13.061 -11.248 1.00 95.88 92 TYR A CA 1
ATOM 707 C C . TYR A 1 92 ? 7.315 -13.313 -10.753 1.00 95.88 92 TYR A C 1
ATOM 709 O O . TYR A 1 92 ? 7.736 -12.723 -9.762 1.00 95.88 92 TYR A O 1
ATOM 717 N N . THR A 1 93 ? 8.098 -14.137 -11.453 1.00 92.38 93 THR A N 1
ATOM 718 C CA . THR A 1 93 ? 9.471 -14.520 -11.059 1.00 92.38 93 THR A CA 1
ATOM 719 C C . THR A 1 93 ? 10.430 -13.339 -10.894 1.00 92.38 93 THR A C 1
ATOM 721 O O . THR A 1 93 ? 11.374 -13.418 -10.115 1.00 92.38 93 THR A O 1
ATOM 724 N N . ASP A 1 94 ? 10.184 -12.234 -11.600 1.00 93.94 94 ASP A N 1
ATOM 725 C CA . ASP A 1 94 ? 10.970 -10.996 -11.520 1.00 93.94 94 ASP A CA 1
ATOM 726 C C . ASP A 1 94 ? 10.332 -9.914 -10.633 1.00 93.94 94 ASP A C 1
ATOM 728 O O . ASP A 1 94 ? 10.710 -8.743 -10.710 1.00 93.94 94 ASP A O 1
ATOM 732 N N . LYS A 1 95 ? 9.350 -10.289 -9.805 1.00 96.94 95 LYS A N 1
ATOM 733 C CA . LYS A 1 95 ? 8.601 -9.379 -8.937 1.00 96.94 95 LYS A CA 1
ATOM 734 C C . LYS A 1 95 ? 8.660 -9.827 -7.484 1.00 96.94 95 LYS A C 1
ATOM 736 O O . LYS A 1 95 ? 8.673 -11.011 -7.157 1.00 96.94 95 LYS A O 1
ATOM 741 N N . VAL A 1 96 ? 8.617 -8.836 -6.605 1.00 98.12 96 VAL A N 1
ATOM 742 C CA . VAL A 1 96 ? 8.546 -9.024 -5.153 1.00 98.12 96 VAL A CA 1
ATOM 743 C C . VAL A 1 96 ? 7.284 -8.379 -4.603 1.00 98.12 96 VAL A C 1
ATOM 745 O O . VAL A 1 96 ? 6.673 -7.520 -5.254 1.00 98.12 96 VAL A O 1
ATOM 748 N N . PHE A 1 97 ? 6.890 -8.772 -3.396 1.00 98.44 97 PHE A N 1
ATOM 749 C CA . PHE A 1 97 ? 5.852 -8.063 -2.666 1.00 98.44 97 PHE A CA 1
ATOM 750 C C . PHE A 1 97 ? 6.286 -6.630 -2.353 1.00 98.44 97 PHE A C 1
ATOM 752 O O . PHE A 1 97 ? 7.449 -6.320 -2.096 1.00 98.44 97 PHE A O 1
ATOM 759 N N . TYR A 1 98 ? 5.323 -5.719 -2.428 1.00 98.12 98 TYR A N 1
ATOM 760 C CA . TYR A 1 98 ? 5.523 -4.343 -2.025 1.00 98.12 98 TYR A CA 1
ATOM 761 C C . TYR A 1 98 ? 5.666 -4.278 -0.506 1.00 98.12 98 TYR A C 1
ATOM 763 O O . TYR A 1 98 ? 4.780 -4.745 0.196 1.00 98.12 98 TYR A O 1
ATOM 771 N N . VAL A 1 99 ? 6.705 -3.600 -0.014 1.00 97.31 99 VAL A N 1
ATOM 772 C CA . VAL A 1 99 ? 7.020 -3.523 1.424 1.00 97.31 99 VAL A CA 1
ATOM 773 C C . VAL A 1 99 ? 5.845 -3.105 2.321 1.00 97.31 99 VAL A C 1
ATOM 775 O O . VAL A 1 99 ? 5.727 -3.560 3.447 1.00 97.31 99 VAL A O 1
ATOM 778 N N . TRP A 1 100 ? 4.922 -2.264 1.843 1.00 96.88 100 TRP A N 1
ATOM 779 C CA . TRP A 1 100 ? 3.751 -1.862 2.641 1.00 96.88 100 TRP A CA 1
ATOM 780 C C . TRP A 1 100 ? 2.711 -2.972 2.824 1.00 96.88 100 TRP A C 1
ATOM 782 O O . TRP A 1 100 ? 1.831 -2.844 3.671 1.00 96.88 100 TRP A O 1
ATOM 792 N N . PHE A 1 101 ? 2.786 -4.030 2.019 1.00 97.88 101 PHE A N 1
ATOM 793 C CA . PHE A 1 101 ? 1.951 -5.215 2.153 1.00 97.88 101 PHE A CA 1
ATOM 794 C C . PHE A 1 101 ? 2.566 -6.232 3.121 1.00 97.88 101 PHE A C 1
ATOM 796 O O . PHE A 1 101 ? 1.858 -6.703 4.006 1.00 97.88 101 PHE A O 1
ATOM 803 N N . ASP A 1 102 ? 3.855 -6.559 2.985 1.00 97.06 102 ASP A N 1
ATOM 804 C CA . ASP A 1 102 ? 4.487 -7.635 3.761 1.00 97.06 102 ASP A CA 1
ATOM 805 C C . ASP A 1 102 ? 5.220 -7.165 5.028 1.00 97.06 102 ASP A C 1
ATOM 807 O O . ASP A 1 102 ? 5.382 -7.964 5.947 1.00 97.06 102 ASP A O 1
ATOM 811 N N . ALA A 1 103 ? 5.583 -5.883 5.168 1.00 97.50 103 ALA A N 1
ATOM 812 C CA . ALA A 1 103 ? 6.239 -5.398 6.387 1.00 97.50 103 ALA A CA 1
ATOM 813 C C . ALA A 1 103 ? 5.434 -5.662 7.677 1.00 97.50 103 ALA A C 1
ATOM 815 O O . ALA A 1 103 ? 6.042 -6.109 8.649 1.00 97.50 103 ALA A O 1
ATOM 816 N N . PRO A 1 104 ? 4.095 -5.473 7.728 1.00 96.94 104 PRO A N 1
ATOM 817 C CA . PRO A 1 104 ? 3.315 -5.830 8.916 1.00 96.94 104 PRO A CA 1
ATOM 818 C C . PRO A 1 104 ? 3.304 -7.336 9.224 1.00 96.94 104 PRO A C 1
ATOM 820 O O . PRO A 1 104 ? 3.086 -7.723 10.367 1.00 96.94 104 PRO A O 1
ATOM 823 N N . ILE A 1 105 ? 3.544 -8.197 8.230 1.00 97.19 105 ILE A N 1
ATOM 824 C CA . ILE A 1 105 ? 3.625 -9.654 8.426 1.00 97.19 105 ILE A CA 1
ATOM 825 C C . ILE A 1 105 ? 4.911 -10.020 9.183 1.00 97.19 105 ILE A C 1
ATOM 827 O O . ILE A 1 105 ? 4.922 -11.004 9.917 1.00 97.19 105 ILE A O 1
ATOM 831 N N . GLY A 1 106 ? 5.955 -9.187 9.104 1.00 96.25 106 GLY A N 1
ATOM 832 C CA . GLY A 1 106 ? 7.204 -9.367 9.850 1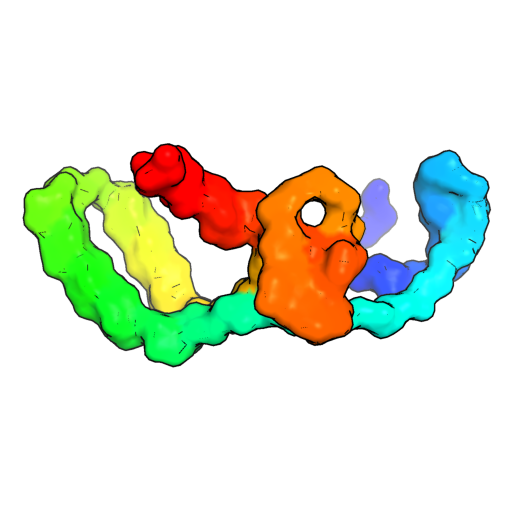.00 96.25 106 GLY A CA 1
ATOM 833 C C . GLY A 1 106 ? 7.058 -9.358 11.379 1.00 96.25 106 GLY A C 1
ATOM 834 O O . GLY A 1 106 ? 7.996 -9.723 12.074 1.00 96.25 106 GLY A O 1
ATOM 835 N N . TYR A 1 107 ? 5.898 -8.976 11.930 1.00 95.94 107 TYR A N 1
ATOM 836 C CA . TYR A 1 107 ? 5.610 -9.159 13.360 1.00 95.94 107 TYR A CA 1
ATOM 837 C C . TYR A 1 107 ? 5.321 -10.621 13.746 1.00 95.94 107 TYR A C 1
ATOM 839 O O . TYR A 1 107 ? 5.371 -10.947 14.929 1.00 95.94 107 TYR A O 1
ATOM 847 N N . LEU A 1 108 ? 4.971 -11.478 12.780 1.00 93.75 108 LEU A N 1
ATOM 848 C CA . LEU A 1 108 ? 4.613 -12.887 12.996 1.00 93.75 108 LEU A CA 1
ATOM 849 C C . LEU A 1 108 ? 5.755 -13.867 12.695 1.00 93.75 108 LEU A C 1
ATOM 851 O O . LEU A 1 108 ? 5.685 -15.009 13.144 1.00 93.75 108 LEU A O 1
ATOM 855 N N . SER A 1 109 ? 6.729 -13.454 11.881 1.00 77.12 109 SER A N 1
ATOM 856 C CA . SER A 1 109 ? 7.855 -14.281 11.424 1.00 77.12 109 SER A CA 1
ATOM 857 C C . SER A 1 109 ? 8.884 -14.518 12.519 1.00 77.12 109 SER A C 1
ATOM 859 O O . SER A 1 109 ? 9.356 -15.668 12.630 1.00 77.12 109 SER A O 1
#

Foldseek 3Di:
DPPPDDDDQVPDDQDADPPPRDGDDDDDDDFDWDACQVVLVVVVVCLVVCCVVVVPDPVVSCVVVVQSVVGDGIDTQKDQDDDADFDPDPPRRRIHTDCVVCVVVVVVD

InterPro domains:
  IPR015413 Methionyl/Leucyl tRNA synthetase [PF09334] (2-109)
  IPR023458 Methionine-tRNA ligase, type 1 [PTHR45765] (1-109)

pLDDT: mean 94.91, std 5.36, range [54.78, 98.44]

Organism: Euplotes crassus (NCBI:txid5936)